Protein AF-A0A9E3A5Y9-F1 (afdb_monomer_lite)

Secondary structure (DSSP, 8-state):
------------HHHHHHHHHHHHHHHHTS-----PPP------HHHHHHHHHHHHHTT--HHHHHHHHHHHHHHHTT-

Foldseek 3Di:
DDPPDPPDPPPDVVVVVVVVVVVVVVVVVPPDPPPDDDDDDDDDPVVLVVLVVVCVVVVHDSVVSVVVVVVVVVVVVVD

pLDDT: mean 79.9, std 18.16, range [40.72, 98.19]

Radius of gyration: 24.68 Å; chains: 1; bounding box: 48×68×34 Å

Sequence (79 aa):
MSIVKNPKRLRSVADERKAEAFISRAQQSRSGRRNKKPTMIRLDPNLMERIDRGAQQLGISRSAFIASSASEKLTEMGL

Structure (mmCIF, N/CA/C/O backbone):
data_AF-A0A9E3A5Y9-F1
#
_entry.id   AF-A0A9E3A5Y9-F1
#
loop_
_atom_site.group_PDB
_atom_site.id
_atom_site.type_symbol
_atom_site.label_atom_id
_atom_site.label_alt_id
_atom_site.label_comp_id
_atom_site.label_asym_id
_atom_site.label_entity_id
_atom_site.label_seq_id
_atom_site.pdbx_PDB_ins_code
_atom_site.Cartn_x
_atom_site.Cartn_y
_atom_site.Cartn_z
_atom_site.occupancy
_atom_site.B_iso_or_equiv
_atom_site.auth_seq_id
_atom_site.auth_comp_id
_atom_site.auth_asym_id
_atom_site.auth_atom_id
_atom_site.pdbx_PDB_model_num
ATOM 1 N N . MET A 1 1 ? 25.327 53.620 -11.283 1.00 40.72 1 MET A N 1
ATOM 2 C CA . MET A 1 1 ? 26.419 52.628 -11.418 1.00 40.72 1 MET A CA 1
ATOM 3 C C . MET A 1 1 ? 25.895 51.450 -12.228 1.00 40.72 1 MET A C 1
ATOM 5 O O . MET A 1 1 ? 24.888 50.870 -11.849 1.00 40.72 1 MET A O 1
ATOM 9 N N . SER A 1 2 ? 26.494 51.176 -13.386 1.00 48.16 2 SER A N 1
ATOM 10 C CA . SER A 1 2 ? 26.007 50.225 -14.395 1.00 48.16 2 SER A CA 1
ATOM 11 C C . SER A 1 2 ? 26.515 48.802 -14.139 1.00 48.16 2 SER A C 1
ATOM 13 O O . SER A 1 2 ? 27.714 48.548 -14.252 1.00 48.16 2 SER A O 1
ATOM 15 N N . ILE A 1 3 ? 25.618 47.856 -13.851 1.00 59.03 3 ILE A N 1
ATOM 16 C CA . ILE A 1 3 ? 25.940 46.422 -13.854 1.00 59.03 3 ILE A CA 1
ATOM 17 C C . ILE A 1 3 ? 25.816 45.935 -15.297 1.00 59.03 3 ILE A C 1
ATOM 19 O O . ILE A 1 3 ? 24.769 45.463 -15.725 1.00 59.03 3 ILE A O 1
ATOM 23 N N . VAL A 1 4 ? 26.895 46.067 -16.065 1.00 61.47 4 VAL A N 1
ATOM 24 C CA . VAL A 1 4 ? 27.043 45.337 -17.326 1.00 61.47 4 VAL A CA 1
ATOM 25 C C . VAL A 1 4 ? 28.106 44.279 -17.099 1.00 61.47 4 VAL A C 1
ATOM 27 O O . VAL A 1 4 ? 29.297 44.507 -17.288 1.00 61.47 4 VAL A O 1
ATOM 30 N N . LYS A 1 5 ? 27.675 43.099 -16.661 1.00 57.00 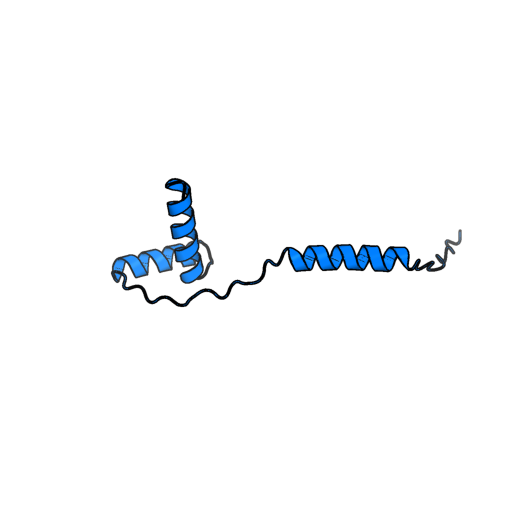5 LYS A N 1
ATOM 31 C CA . LYS A 1 5 ? 28.499 41.896 -16.739 1.00 57.00 5 LYS A CA 1
ATOM 32 C C . LYS A 1 5 ? 27.703 40.891 -17.544 1.00 57.00 5 LYS A C 1
ATOM 34 O O . LYS A 1 5 ? 26.849 40.203 -17.010 1.00 57.00 5 LYS A O 1
ATOM 39 N N . ASN A 1 6 ? 27.937 40.891 -18.852 1.00 63.03 6 ASN A N 1
ATOM 40 C CA . ASN A 1 6 ? 27.384 39.907 -19.769 1.00 63.03 6 ASN A CA 1
ATOM 41 C C . ASN A 1 6 ? 28.298 38.673 -19.675 1.00 63.03 6 ASN A C 1
ATOM 43 O O . ASN A 1 6 ? 29.415 38.725 -20.203 1.00 63.03 6 ASN A O 1
ATOM 47 N N . PRO A 1 7 ? 27.933 37.600 -18.946 1.00 62.84 7 PRO A N 1
ATOM 48 C CA . PRO A 1 7 ? 28.817 36.457 -18.829 1.00 62.84 7 PRO A CA 1
ATOM 49 C C . PRO A 1 7 ? 28.837 35.760 -20.188 1.00 62.84 7 PRO A C 1
ATOM 51 O O . PRO A 1 7 ? 27.845 35.164 -20.613 1.00 62.84 7 PRO A O 1
ATOM 54 N N . LYS A 1 8 ? 29.966 35.861 -20.901 1.00 60.75 8 LYS A N 1
ATOM 55 C CA . LYS A 1 8 ? 30.231 35.025 -22.074 1.00 60.75 8 LYS A CA 1
ATOM 56 C C . LYS A 1 8 ? 29.990 33.579 -21.649 1.00 60.75 8 LYS A C 1
ATOM 58 O O . LYS A 1 8 ? 30.693 33.067 -20.780 1.00 60.75 8 LYS A O 1
ATOM 63 N N . ARG A 1 9 ? 28.967 32.949 -22.233 1.00 58.72 9 ARG A N 1
ATOM 64 C CA . ARG A 1 9 ? 28.657 31.530 -22.049 1.00 58.72 9 ARG A CA 1
ATOM 65 C C . ARG A 1 9 ? 29.804 30.709 -22.635 1.00 58.72 9 ARG A C 1
ATOM 67 O O . ARG A 1 9 ? 29.737 30.268 -23.776 1.00 58.72 9 ARG A O 1
ATOM 74 N N . LEU A 1 10 ? 30.858 30.512 -21.852 1.00 59.41 10 LEU A N 1
ATOM 75 C CA . LEU A 1 10 ? 31.827 29.447 -22.066 1.00 59.41 10 LEU A CA 1
ATOM 76 C C . LEU A 1 10 ? 31.124 28.143 -21.682 1.00 59.41 10 LEU A C 1
ATOM 78 O O . LEU A 1 10 ? 31.254 27.660 -20.564 1.00 59.41 10 LEU A O 1
ATOM 82 N N . ARG A 1 11 ? 30.297 27.617 -22.591 1.00 57.09 11 ARG A N 1
ATOM 83 C CA . ARG A 1 11 ? 29.807 26.242 -22.492 1.00 57.09 11 ARG A CA 1
ATOM 84 C C . ARG A 1 11 ? 30.985 25.349 -22.838 1.00 57.09 11 ARG A C 1
ATOM 86 O O . ARG A 1 11 ? 31.279 25.125 -24.008 1.00 57.09 11 ARG A O 1
ATOM 93 N N . SER A 1 12 ? 31.731 24.944 -21.819 1.00 58.16 12 SER A N 1
ATOM 94 C CA . SER A 1 12 ? 32.765 23.943 -22.003 1.00 58.16 12 SER A CA 1
ATOM 95 C C . SER A 1 12 ? 32.071 22.593 -22.214 1.00 58.16 12 SER A C 1
ATOM 97 O O . SER A 1 12 ? 31.162 22.236 -21.472 1.00 58.16 12 SER A O 1
ATOM 99 N N . VAL A 1 13 ? 32.482 21.825 -23.225 1.00 57.62 13 VAL A N 1
ATOM 100 C CA . VAL A 1 13 ? 31.961 20.468 -23.513 1.00 57.62 13 VAL A CA 1
ATOM 101 C C . VAL A 1 13 ? 32.115 19.530 -22.295 1.00 57.62 13 VAL A C 1
ATOM 103 O O . VAL A 1 13 ? 31.417 18.528 -22.152 1.00 57.62 13 VAL A O 1
ATOM 106 N N . ALA A 1 14 ? 33.008 19.882 -21.363 1.00 56.38 14 ALA A N 1
ATOM 107 C CA . ALA A 1 14 ? 33.172 19.214 -20.079 1.00 56.38 14 ALA A CA 1
ATOM 108 C C . ALA A 1 14 ? 31.959 19.380 -19.140 1.00 56.38 14 ALA A C 1
ATOM 110 O O . ALA A 1 14 ? 31.706 18.485 -18.333 1.00 56.38 14 ALA A O 1
ATOM 111 N N . ASP A 1 15 ? 31.200 20.476 -19.245 1.00 60.22 15 ASP A N 1
ATOM 112 C CA . ASP A 1 15 ? 29.995 20.718 -18.441 1.00 60.22 15 ASP A CA 1
ATOM 113 C C . ASP A 1 15 ? 28.776 19.957 -18.976 1.00 60.22 15 ASP A C 1
ATOM 115 O O . ASP A 1 15 ? 27.961 19.485 -18.186 1.00 60.22 15 ASP A O 1
ATOM 119 N N . GLU A 1 16 ? 28.684 19.746 -20.292 1.00 61.09 16 GLU A N 1
ATOM 120 C CA . GLU A 1 16 ?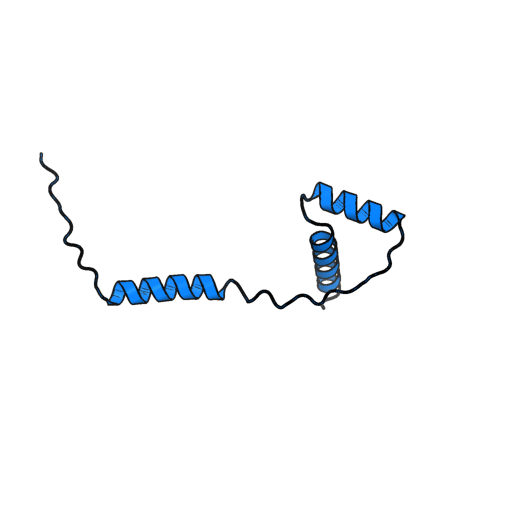 27.631 18.918 -20.899 1.00 61.09 16 GLU A CA 1
ATOM 121 C C . GLU A 1 16 ? 27.775 17.452 -20.485 1.00 61.09 16 GLU A C 1
ATOM 123 O O . GLU A 1 16 ? 26.815 16.859 -20.004 1.00 61.09 16 GLU A O 1
ATOM 128 N N . ARG A 1 17 ? 28.996 16.899 -20.515 1.00 64.88 17 ARG A N 1
ATOM 129 C CA . ARG A 1 17 ? 29.262 15.531 -20.028 1.00 64.88 17 ARG A CA 1
ATOM 130 C C . ARG A 1 17 ? 28.942 15.361 -18.540 1.00 64.88 17 ARG A C 1
ATOM 132 O O . ARG A 1 17 ? 28.466 14.307 -18.121 1.00 64.88 17 ARG A O 1
ATOM 139 N N . LYS A 1 18 ? 29.192 16.392 -17.723 1.00 69.31 18 LYS A N 1
ATOM 140 C CA . LYS A 1 18 ? 28.835 16.391 -16.292 1.00 69.31 18 LYS A CA 1
ATOM 141 C C . LYS A 1 18 ? 27.321 16.470 -16.083 1.00 69.31 18 LYS A C 1
ATOM 143 O O . LYS A 1 18 ? 26.800 15.781 -15.208 1.00 69.31 18 LYS A O 1
ATOM 148 N N . ALA A 1 19 ? 26.618 17.264 -16.888 1.00 67.62 19 ALA A N 1
ATOM 149 C CA . ALA A 1 19 ? 25.161 17.340 -16.866 1.00 67.62 19 ALA A CA 1
ATOM 150 C C . ALA A 1 19 ? 24.517 16.020 -17.325 1.00 67.62 19 ALA A C 1
ATOM 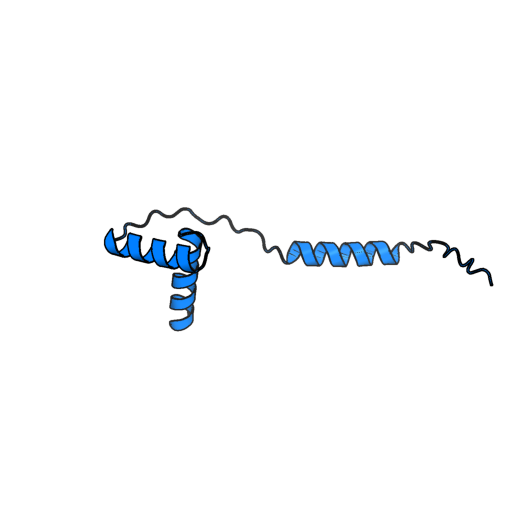152 O O . ALA A 1 19 ? 23.604 15.522 -16.671 1.00 67.62 19 ALA A O 1
ATOM 153 N N . GLU A 1 20 ? 25.038 15.398 -18.382 1.00 68.00 20 GLU A N 1
ATOM 154 C CA . GLU A 1 20 ? 24.606 14.082 -18.859 1.00 68.00 20 GLU A CA 1
ATOM 155 C C . GLU A 1 20 ? 24.836 12.990 -17.812 1.00 68.00 20 GLU A C 1
ATOM 157 O O . GLU A 1 20 ? 23.938 12.190 -17.556 1.00 68.00 20 GLU A O 1
ATOM 162 N N . ALA A 1 21 ? 25.991 12.984 -17.138 1.00 75.06 21 ALA A N 1
ATOM 163 C CA . ALA A 1 21 ? 26.265 12.045 -16.051 1.00 75.06 21 ALA A CA 1
ATOM 164 C C . ALA A 1 21 ? 25.299 12.230 -14.865 1.00 75.06 21 ALA A C 1
ATOM 166 O O . ALA A 1 21 ? 24.863 11.251 -14.256 1.00 75.06 21 ALA A O 1
ATOM 167 N N . PHE A 1 22 ? 24.919 13.474 -14.557 1.00 70.69 22 PHE A N 1
ATOM 168 C CA . PHE A 1 22 ? 23.936 13.785 -13.520 1.00 70.69 22 PHE A CA 1
ATOM 169 C C . PHE A 1 22 ? 22.525 13.299 -13.897 1.00 70.69 22 PHE A C 1
ATOM 171 O O . PHE A 1 22 ? 21.858 12.649 -13.089 1.00 70.69 22 PHE A O 1
ATOM 178 N N . ILE A 1 23 ? 22.091 13.540 -15.139 1.00 69.44 23 ILE A N 1
ATOM 179 C CA . ILE A 1 23 ? 20.786 13.096 -15.658 1.00 69.44 23 ILE A CA 1
ATOM 180 C C . ILE A 1 23 ? 20.730 11.565 -15.757 1.00 69.44 23 ILE A C 1
ATOM 182 O O . ILE A 1 23 ? 19.757 10.955 -15.313 1.00 69.44 23 ILE A O 1
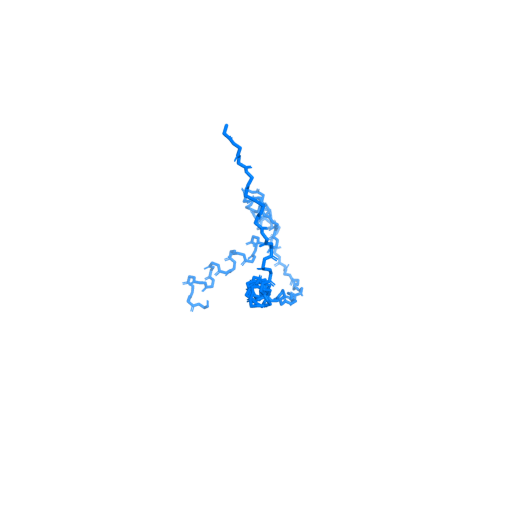ATOM 186 N N . SER A 1 24 ? 21.787 10.933 -16.268 1.00 65.81 24 SER A N 1
ATOM 187 C CA . SER A 1 24 ? 21.902 9.475 -16.393 1.00 65.81 24 SER A CA 1
ATOM 188 C C . SER A 1 24 ? 21.825 8.781 -15.030 1.00 65.81 24 SER A C 1
ATOM 190 O O . SER A 1 24 ? 21.088 7.808 -14.858 1.00 65.81 24 SER A O 1
ATOM 192 N N . ARG A 1 25 ? 22.478 9.345 -14.006 1.00 62.94 25 ARG A N 1
ATOM 193 C CA . ARG A 1 25 ? 22.406 8.837 -12.628 1.00 62.94 25 ARG A CA 1
ATOM 194 C C . ARG A 1 25 ? 21.003 8.968 -12.019 1.00 62.94 25 ARG A C 1
ATOM 196 O O . ARG A 1 25 ? 20.565 8.069 -11.305 1.00 62.94 25 ARG A O 1
ATOM 203 N N . ALA A 1 26 ? 20.279 10.046 -12.325 1.00 60.91 26 ALA A N 1
ATOM 204 C CA . ALA A 1 26 ? 18.887 10.229 -11.903 1.00 60.91 26 ALA A CA 1
ATOM 205 C C . ALA A 1 26 ? 17.893 9.335 -12.677 1.00 60.91 26 ALA A C 1
ATOM 207 O O . ALA A 1 26 ? 16.826 9.003 -12.161 1.00 60.91 26 ALA A O 1
ATOM 208 N N . GLN A 1 27 ? 18.229 8.916 -13.901 1.00 58.31 27 GLN A N 1
ATOM 209 C CA . GLN A 1 27 ? 17.450 7.928 -14.651 1.00 58.31 27 GLN A CA 1
ATOM 210 C C . GLN A 1 27 ? 17.738 6.491 -14.201 1.00 58.31 27 GLN A C 1
ATOM 212 O O . GLN A 1 27 ? 16.804 5.700 -14.115 1.00 58.31 27 GLN A O 1
ATOM 217 N N . GLN A 1 28 ? 18.978 6.157 -13.833 1.00 55.75 28 GLN A N 1
ATOM 218 C CA . GLN A 1 28 ? 19.320 4.844 -13.272 1.00 55.75 28 GLN A CA 1
ATOM 219 C C . GLN A 1 28 ? 18.671 4.581 -11.905 1.00 55.75 28 GLN A C 1
ATOM 221 O O . GLN A 1 28 ? 18.363 3.431 -11.596 1.00 55.75 28 GLN A O 1
ATOM 226 N N . SER A 1 29 ? 18.414 5.619 -11.097 1.00 52.62 29 SER A N 1
ATOM 227 C CA . SER A 1 29 ? 17.698 5.464 -9.820 1.00 52.62 29 SER A CA 1
ATOM 228 C C . SER A 1 29 ? 16.199 5.197 -9.986 1.00 52.62 29 SER A C 1
ATOM 230 O O . SER A 1 29 ? 15.562 4.695 -9.059 1.00 52.62 29 SER A O 1
ATOM 232 N N . ARG A 1 30 ? 15.634 5.416 -11.183 1.00 53.84 30 ARG A N 1
ATOM 233 C CA . ARG A 1 30 ? 14.395 4.744 -11.593 1.00 53.84 30 ARG A CA 1
ATOM 234 C C . ARG A 1 30 ? 14.758 3.321 -11.989 1.00 53.84 30 ARG A C 1
ATOM 236 O O . ARG A 1 30 ? 14.714 2.964 -13.166 1.00 53.84 30 ARG A O 1
ATOM 243 N N . SER A 1 31 ? 15.144 2.524 -10.994 1.00 52.47 31 SER A N 1
ATOM 244 C CA . SER A 1 31 ? 15.292 1.085 -11.155 1.00 52.47 31 SER A CA 1
ATOM 245 C C . SER A 1 31 ? 14.075 0.588 -11.931 1.00 52.47 31 SER A C 1
ATOM 247 O O . SER A 1 31 ? 12.930 0.942 -11.620 1.00 52.47 31 SER A O 1
ATOM 249 N N . GLY A 1 32 ? 14.347 -0.092 -13.048 1.00 52.28 32 GLY A N 1
ATOM 250 C CA . GLY A 1 32 ? 13.324 -0.472 -14.008 1.00 52.28 32 GLY A CA 1
ATOM 251 C C . GLY A 1 32 ? 12.137 -1.057 -13.264 1.00 52.28 32 GLY A C 1
ATOM 252 O O . GLY A 1 32 ? 12.322 -1.914 -12.397 1.00 52.28 32 GLY A O 1
ATOM 253 N N . ARG A 1 33 ? 10.929 -0.563 -13.559 1.00 56.84 33 ARG A N 1
ATOM 254 C CA . ARG A 1 33 ? 9.688 -1.190 -13.104 1.00 56.84 33 ARG A CA 1
ATOM 255 C C . ARG A 1 33 ? 9.741 -2.638 -13.583 1.00 56.84 33 ARG A C 1
ATOM 257 O O . ARG A 1 33 ? 9.345 -2.927 -14.706 1.00 56.84 33 ARG A O 1
ATOM 264 N N . ARG A 1 34 ? 10.293 -3.544 -12.769 1.00 65.00 34 ARG A N 1
ATOM 265 C CA . ARG A 1 34 ? 10.224 -4.977 -13.021 1.00 65.00 34 ARG A CA 1
ATOM 266 C C . ARG A 1 34 ? 8.743 -5.262 -13.160 1.00 65.00 34 ARG A C 1
ATOM 268 O O . ARG A 1 34 ? 7.971 -4.919 -12.261 1.00 65.00 34 ARG A O 1
ATOM 275 N N . ASN A 1 35 ? 8.355 -5.792 -14.315 1.00 74.94 35 ASN A N 1
ATOM 276 C CA . ASN A 1 35 ? 6.962 -6.087 -14.601 1.00 74.94 35 ASN A CA 1
ATOM 277 C C . ASN A 1 35 ? 6.427 -6.961 -13.466 1.00 74.94 35 ASN A C 1
ATOM 279 O O . ASN A 1 35 ? 6.884 -8.089 -13.268 1.00 74.94 35 ASN A O 1
ATOM 283 N N . LYS A 1 36 ? 5.513 -6.400 -12.668 1.00 81.19 36 LYS A N 1
ATOM 284 C CA . LYS A 1 36 ? 4.863 -7.142 -11.593 1.00 81.19 36 LYS A CA 1
ATOM 285 C C . LYS A 1 36 ? 4.045 -8.244 -12.250 1.00 81.19 36 LYS A C 1
ATOM 287 O O . LYS A 1 36 ? 3.289 -7.974 -13.182 1.00 81.19 36 LYS A O 1
ATOM 292 N N . LYS A 1 37 ? 4.201 -9.478 -11.776 1.00 88.75 37 LYS A N 1
ATOM 293 C CA . LYS A 1 37 ? 3.357 -10.580 -12.234 1.00 88.75 37 LYS A CA 1
ATOM 294 C C . LYS A 1 37 ? 1.961 -10.390 -11.628 1.00 88.75 37 LYS A C 1
ATOM 296 O O . LYS A 1 37 ? 1.874 -10.265 -10.405 1.00 88.75 37 LYS A O 1
ATOM 301 N N . PRO A 1 38 ? 0.891 -10.311 -12.436 1.00 90.69 38 PRO A N 1
ATOM 302 C CA . PRO A 1 38 ? -0.460 -10.285 -11.901 1.00 90.69 38 PRO A CA 1
ATOM 303 C C . PRO A 1 38 ? -0.768 -11.645 -11.269 1.00 90.69 38 PRO A C 1
ATOM 305 O O . PRO A 1 38 ? -0.608 -12.681 -11.912 1.00 90.69 38 PRO A O 1
ATOM 308 N N . THR A 1 39 ? -1.216 -11.632 -10.016 1.00 92.25 39 THR A N 1
ATOM 309 C CA . THR A 1 39 ? -1.559 -12.841 -9.260 1.00 92.25 39 THR A CA 1
ATOM 310 C C . THR A 1 39 ? -2.956 -12.680 -8.683 1.00 92.25 39 THR A C 1
ATOM 312 O O . THR A 1 39 ? -3.242 -11.685 -8.018 1.00 92.25 39 THR A O 1
ATOM 315 N N . MET A 1 40 ? -3.828 -13.656 -8.933 1.00 94.12 40 MET A N 1
ATOM 316 C CA . MET A 1 40 ? -5.157 -13.702 -8.329 1.00 94.12 40 MET A CA 1
ATOM 317 C C . MET A 1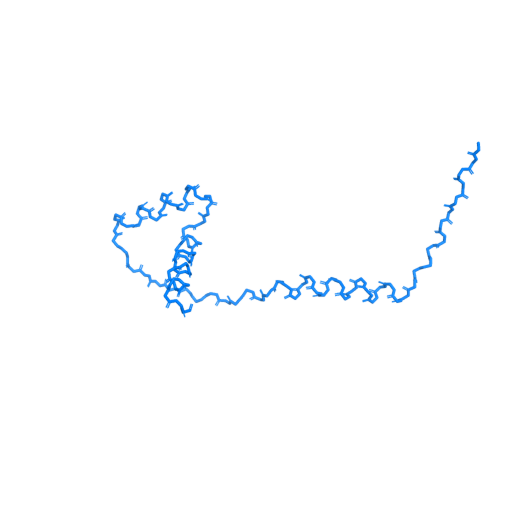 40 ? -5.059 -14.320 -6.932 1.00 94.12 40 MET A C 1
ATOM 319 O O . MET A 1 40 ? -4.522 -15.414 -6.777 1.00 94.12 40 MET A O 1
ATOM 323 N N . ILE A 1 41 ? -5.591 -13.629 -5.926 1.00 92.44 41 ILE A N 1
ATOM 324 C CA . ILE A 1 41 ? -5.635 -14.094 -4.535 1.00 92.44 41 ILE A CA 1
ATOM 325 C C . ILE A 1 41 ? -7.099 -14.083 -4.099 1.00 92.44 41 ILE A C 1
ATOM 327 O O . ILE A 1 41 ? -7.809 -13.108 -4.344 1.00 92.44 41 ILE A O 1
ATOM 331 N N . ARG A 1 42 ? -7.558 -15.169 -3.471 1.00 95.75 42 ARG A N 1
ATOM 332 C CA . ARG A 1 42 ? -8.884 -15.229 -2.846 1.00 95.75 42 ARG A CA 1
ATOM 333 C C . ARG A 1 42 ? -8.759 -14.779 -1.397 1.00 95.75 42 ARG A C 1
ATOM 335 O O . ARG A 1 42 ? -7.914 -15.300 -0.675 1.00 95.75 42 ARG A O 1
ATOM 342 N N . LEU A 1 43 ? -9.583 -13.820 -0.995 1.00 94.75 43 LEU A N 1
ATOM 343 C CA . LEU A 1 43 ? -9.614 -13.271 0.356 1.00 94.75 43 LEU A CA 1
ATOM 344 C C . LEU A 1 43 ? -11.033 -13.366 0.906 1.00 94.75 43 LEU A C 1
ATOM 346 O O . LEU A 1 43 ? -12.000 -13.309 0.146 1.00 94.75 43 LEU A O 1
ATOM 350 N N . ASP A 1 44 ? -11.136 -13.495 2.225 1.00 97.56 44 ASP A N 1
ATOM 351 C CA . ASP A 1 44 ? -12.410 -13.357 2.920 1.00 97.56 44 ASP A CA 1
ATOM 352 C C . ASP A 1 44 ? -13.008 -11.953 2.666 1.00 97.56 44 ASP A C 1
ATOM 354 O O . ASP A 1 44 ? -12.258 -10.968 2.704 1.00 97.56 44 ASP A O 1
ATOM 358 N N . PRO A 1 45 ? -14.326 -11.824 2.421 1.00 97.25 45 PRO A N 1
ATOM 359 C CA . PRO A 1 45 ? -14.952 -10.528 2.163 1.00 97.25 45 PRO A CA 1
ATOM 360 C C . PRO A 1 45 ? -14.743 -9.506 3.287 1.00 97.25 45 PRO A C 1
ATOM 362 O O . PRO A 1 45 ? -14.447 -8.346 3.006 1.00 97.25 45 PRO A O 1
ATOM 365 N N . ASN A 1 46 ? -14.798 -9.923 4.556 1.00 97.81 46 ASN A N 1
ATOM 366 C CA . ASN A 1 46 ? -14.602 -9.003 5.679 1.00 97.81 46 ASN A CA 1
ATOM 367 C C . ASN A 1 46 ? -13.150 -8.522 5.752 1.00 97.81 46 ASN A C 1
ATOM 369 O O . ASN A 1 46 ? -12.874 -7.367 6.085 1.00 97.81 46 ASN A O 1
ATOM 373 N N . LEU A 1 47 ? -12.193 -9.397 5.427 1.00 97.12 47 LEU A N 1
ATOM 374 C CA . LEU A 1 47 ? -10.790 -9.003 5.315 1.00 97.12 47 LEU A CA 1
ATOM 375 C C . LEU A 1 47 ? -10.587 -7.996 4.176 1.00 97.12 47 LEU A C 1
ATOM 377 O O . LEU A 1 47 ? -9.845 -7.027 4.343 1.00 97.12 47 LEU A O 1
ATOM 381 N N . MET A 1 48 ? -11.268 -8.196 3.047 1.00 96.62 48 MET A N 1
ATOM 382 C CA . MET A 1 48 ? -11.213 -7.286 1.904 1.00 96.62 48 MET A CA 1
ATOM 383 C C . MET A 1 48 ? -11.697 -5.876 2.280 1.00 96.62 48 MET A C 1
ATOM 385 O O . MET A 1 48 ? -11.022 -4.894 1.977 1.00 96.62 48 MET A O 1
ATOM 389 N N . GLU A 1 49 ? -12.790 -5.757 3.036 1.00 97.75 49 GLU A N 1
ATOM 390 C CA . GLU A 1 49 ? -13.266 -4.455 3.525 1.00 97.75 49 GLU A CA 1
ATOM 391 C C . GLU A 1 49 ? -12.254 -3.756 4.442 1.00 97.75 49 GLU A C 1
ATOM 393 O O . GLU A 1 49 ? -12.059 -2.541 4.363 1.00 97.75 49 GLU A O 1
ATOM 398 N N . ARG A 1 50 ? -11.578 -4.513 5.314 1.00 97.88 50 ARG A N 1
ATOM 399 C CA . ARG A 1 50 ? -10.546 -3.965 6.209 1.00 97.88 50 ARG A CA 1
ATOM 400 C C . ARG A 1 50 ? -9.342 -3.445 5.429 1.00 97.88 50 ARG A C 1
ATOM 402 O O . ARG A 1 50 ? -8.823 -2.382 5.768 1.00 97.88 50 ARG A O 1
ATOM 409 N N . ILE A 1 51 ? -8.928 -4.166 4.386 1.00 97.69 51 ILE A N 1
ATOM 410 C CA . ILE A 1 51 ? -7.864 -3.735 3.471 1.00 97.69 51 ILE A CA 1
ATOM 411 C C . ILE A 1 51 ? -8.254 -2.422 2.788 1.00 97.69 51 ILE A C 1
ATOM 413 O O . ILE A 1 51 ? -7.445 -1.499 2.740 1.00 97.69 51 ILE A O 1
ATOM 417 N N . ASP A 1 52 ? -9.489 -2.315 2.300 1.00 97.75 52 ASP A N 1
ATOM 418 C CA . ASP A 1 52 ? -9.956 -1.111 1.608 1.00 97.75 52 ASP A CA 1
ATOM 419 C C . ASP A 1 52 ? -9.990 0.110 2.525 1.00 97.75 52 ASP A C 1
ATOM 421 O O . ASP A 1 52 ? -9.508 1.178 2.144 1.00 97.75 52 ASP A O 1
ATOM 425 N N . ARG A 1 53 ? -10.469 -0.056 3.763 1.00 98.19 53 ARG A N 1
ATOM 426 C CA . ARG A 1 53 ? -10.433 1.016 4.769 1.00 98.19 53 ARG A CA 1
ATOM 427 C C . ARG A 1 53 ? -9.001 1.445 5.088 1.00 98.19 53 ARG A C 1
ATOM 429 O O . ARG A 1 53 ? -8.731 2.642 5.133 1.00 98.19 53 ARG A O 1
ATOM 436 N N . GLY A 1 54 ? -8.082 0.494 5.273 1.00 97.81 54 GLY A N 1
ATOM 437 C CA . GLY A 1 54 ? -6.670 0.792 5.539 1.00 97.81 54 GLY A CA 1
ATOM 438 C C . GLY A 1 54 ? -5.994 1.523 4.376 1.00 97.81 54 GLY A C 1
ATOM 439 O O . GLY A 1 54 ? -5.307 2.523 4.576 1.00 97.81 54 GLY A O 1
ATOM 440 N N . ALA A 1 55 ? -6.253 1.082 3.144 1.00 98.06 55 ALA A N 1
ATOM 441 C CA . ALA A 1 55 ? -5.750 1.737 1.942 1.00 98.06 55 ALA A CA 1
ATOM 442 C C . ALA A 1 55 ? -6.283 3.175 1.811 1.00 98.06 55 ALA A C 1
ATOM 444 O O . ALA A 1 55 ? -5.512 4.092 1.523 1.00 98.06 55 ALA A O 1
ATOM 445 N N . GLN A 1 56 ? -7.576 3.385 2.088 1.00 97.94 56 GLN A N 1
ATOM 446 C CA . GLN A 1 56 ? -8.206 4.705 2.068 1.00 97.94 56 GLN A CA 1
ATOM 447 C C . GLN A 1 56 ? -7.620 5.644 3.129 1.00 97.94 56 GLN A C 1
ATOM 449 O O . GLN A 1 56 ? -7.338 6.798 2.817 1.00 97.94 56 GLN A O 1
ATOM 454 N N . GLN A 1 57 ? -7.398 5.160 4.355 1.00 97.69 57 GLN A N 1
ATOM 455 C CA . GLN A 1 57 ? -6.794 5.948 5.439 1.00 97.69 57 GLN A CA 1
ATOM 456 C C . GLN A 1 57 ? -5.385 6.440 5.093 1.00 97.69 57 GLN A C 1
ATOM 458 O O . GLN A 1 57 ? -5.019 7.556 5.448 1.00 97.69 57 GLN A O 1
ATOM 463 N N . LEU A 1 58 ? -4.613 5.624 4.373 1.00 96.62 58 LEU A N 1
ATOM 464 C CA . LEU A 1 58 ? -3.263 5.970 3.927 1.00 96.62 58 LEU A CA 1
ATOM 465 C C . LEU A 1 58 ? -3.236 6.721 2.585 1.00 96.62 58 LEU A C 1
ATOM 467 O O . LEU A 1 58 ? -2.167 7.136 2.142 1.00 96.62 58 LEU A O 1
ATOM 471 N N . GLY A 1 59 ? -4.383 6.889 1.917 1.00 97.69 59 GLY A N 1
ATOM 472 C CA . GLY A 1 59 ? -4.461 7.526 0.600 1.00 97.69 59 GLY A CA 1
ATOM 473 C C . GLY A 1 59 ? -3.724 6.756 -0.503 1.00 97.69 59 GLY A C 1
ATOM 474 O O . GLY A 1 59 ? -3.273 7.358 -1.478 1.00 97.69 59 GLY A O 1
ATOM 475 N N . ILE A 1 60 ? -3.576 5.435 -0.362 1.00 97.25 60 ILE A N 1
ATOM 476 C CA . ILE A 1 60 ? -2.874 4.574 -1.324 1.00 97.25 60 ILE A CA 1
ATOM 477 C C . ILE A 1 60 ? -3.833 3.597 -2.003 1.00 97.25 60 ILE A C 1
ATOM 479 O O . ILE A 1 60 ? -4.947 3.351 -1.548 1.00 97.25 60 ILE A O 1
ATOM 483 N N . SER A 1 61 ? -3.399 3.001 -3.116 1.00 97.38 61 SER A N 1
ATOM 484 C CA . SER A 1 61 ? -4.201 1.965 -3.767 1.00 97.38 61 SER A CA 1
ATOM 485 C C . SER A 1 61 ? -4.243 0.688 -2.926 1.00 97.38 61 SER A C 1
ATOM 487 O O . SER A 1 61 ? -3.262 0.318 -2.281 1.00 97.38 61 SER A O 1
ATOM 489 N N . ARG A 1 62 ? -5.346 -0.060 -3.027 1.00 96.56 62 ARG A N 1
ATOM 490 C CA . ARG A 1 62 ? -5.506 -1.403 -2.441 1.00 96.56 62 ARG A CA 1
ATOM 491 C C . ARG A 1 62 ? -4.301 -2.311 -2.707 1.00 96.56 62 ARG A C 1
ATOM 493 O O . ARG A 1 62 ? -3.776 -2.945 -1.801 1.00 96.56 62 ARG A O 1
ATOM 500 N N . SER A 1 63 ? -3.829 -2.353 -3.956 1.00 95.06 63 SER A N 1
ATOM 501 C CA . SER A 1 63 ? -2.662 -3.165 -4.333 1.00 95.06 63 SER A CA 1
ATOM 502 C C . SER A 1 63 ? -1.358 -2.700 -3.680 1.00 95.06 63 SER A C 1
ATOM 504 O O . SER A 1 63 ? -0.491 -3.525 -3.405 1.00 95.06 63 SER A O 1
ATOM 506 N N . ALA A 1 64 ? -1.209 -1.392 -3.443 1.00 95.56 64 ALA A N 1
ATOM 507 C CA . ALA A 1 64 ? -0.045 -0.842 -2.763 1.00 95.56 64 ALA A CA 1
ATOM 508 C C . ALA A 1 64 ? -0.078 -1.193 -1.274 1.00 95.56 64 ALA A C 1
ATOM 510 O O . ALA A 1 64 ? 0.938 -1.642 -0.761 1.00 95.56 64 ALA A O 1
ATOM 511 N N . PHE A 1 65 ? -1.249 -1.089 -0.638 1.00 97.56 65 PHE A N 1
ATOM 512 C CA . PHE A 1 65 ? -1.463 -1.496 0.750 1.00 97.56 65 PHE A CA 1
ATOM 513 C C . PHE A 1 65 ? -1.127 -2.976 0.972 1.00 97.56 65 PHE A C 1
ATOM 515 O O . PHE A 1 65 ? -0.345 -3.320 1.849 1.00 97.56 65 PHE A O 1
ATOM 522 N N . ILE A 1 66 ? -1.651 -3.866 0.121 1.00 96.12 66 ILE A N 1
ATOM 523 C CA . ILE A 1 66 ? -1.360 -5.305 0.218 1.00 96.12 66 ILE A CA 1
ATOM 524 C C . ILE A 1 66 ? 0.146 -5.566 0.074 1.00 96.12 66 ILE A C 1
ATOM 526 O O . ILE A 1 66 ? 0.718 -6.350 0.829 1.00 96.12 66 ILE A O 1
ATOM 530 N N . ALA A 1 67 ? 0.800 -4.907 -0.887 1.00 94.94 67 ALA A N 1
ATOM 531 C CA . ALA A 1 67 ? 2.230 -5.081 -1.113 1.00 94.94 67 ALA A CA 1
ATOM 532 C C . ALA A 1 67 ? 3.086 -4.538 0.045 1.00 94.94 67 ALA A C 1
ATOM 534 O O . ALA A 1 67 ? 4.069 -5.183 0.404 1.00 94.94 67 ALA A O 1
ATOM 535 N N . SER A 1 68 ? 2.729 -3.389 0.630 1.00 96.19 68 SER A N 1
ATOM 536 C CA . SER A 1 68 ? 3.465 -2.815 1.761 1.00 96.19 68 SER A CA 1
ATOM 537 C C . SER A 1 68 ? 3.323 -3.680 3.005 1.00 96.19 68 SER A C 1
ATOM 539 O O . SER A 1 68 ? 4.337 -4.052 3.584 1.00 96.19 68 SER A O 1
ATOM 541 N N . SER A 1 69 ? 2.104 -4.106 3.347 1.00 96.19 69 SER A N 1
ATOM 542 C CA . SER A 1 69 ? 1.877 -4.984 4.500 1.00 96.19 69 SER A CA 1
ATOM 543 C C . SER A 1 69 ? 2.593 -6.330 4.356 1.00 96.19 69 SER A C 1
ATOM 545 O O . SER A 1 69 ? 3.144 -6.847 5.324 1.00 96.19 69 SER A O 1
ATOM 547 N N . ALA A 1 70 ? 2.636 -6.899 3.145 1.00 95.25 70 ALA A N 1
ATOM 548 C CA . ALA A 1 70 ? 3.413 -8.110 2.889 1.00 95.25 70 ALA A CA 1
ATOM 549 C C . ALA A 1 70 ? 4.924 -7.869 3.060 1.00 95.25 70 ALA A C 1
ATOM 551 O O . ALA A 1 70 ? 5.608 -8.688 3.665 1.00 95.25 70 ALA A O 1
ATOM 552 N N . SER A 1 71 ? 5.441 -6.742 2.560 1.00 95.50 71 SER A N 1
ATOM 553 C CA . SER A 1 71 ? 6.855 -6.371 2.699 1.00 95.50 71 SER A CA 1
ATOM 554 C C . SER A 1 71 ? 7.259 -6.165 4.158 1.00 95.50 71 SER A C 1
ATOM 556 O O . SER A 1 71 ? 8.312 -6.646 4.571 1.00 95.50 71 SER A O 1
ATOM 558 N N . GLU A 1 72 ? 6.428 -5.471 4.938 1.00 96.62 72 GLU A N 1
ATOM 559 C CA . GLU A 1 72 ? 6.619 -5.285 6.379 1.00 96.62 72 GLU A CA 1
ATOM 560 C C . GLU A 1 72 ? 6.680 -6.641 7.077 1.00 96.62 72 GLU A C 1
ATOM 562 O O . GLU A 1 72 ? 7.632 -6.917 7.806 1.00 96.62 72 GLU A O 1
ATOM 567 N N . LYS A 1 73 ? 5.732 -7.538 6.769 1.00 97.19 73 LYS A N 1
ATOM 568 C CA . LYS A 1 73 ? 5.696 -8.852 7.406 1.00 97.19 73 LYS A CA 1
ATOM 569 C C . LYS A 1 73 ? 6.909 -9.720 7.074 1.00 97.19 73 LYS A C 1
ATOM 571 O O . LYS A 1 73 ? 7.416 -10.415 7.949 1.00 97.19 73 LYS A O 1
ATOM 576 N N . LEU A 1 74 ? 7.380 -9.682 5.829 1.00 96.69 74 LEU A N 1
ATOM 577 C CA . LEU A 1 74 ? 8.595 -10.390 5.418 1.00 96.69 74 LEU A CA 1
ATOM 578 C C . LEU A 1 74 ? 9.836 -9.823 6.113 1.00 96.69 74 LEU A C 1
ATOM 580 O O . LEU A 1 74 ? 10.660 -10.588 6.603 1.00 96.69 74 LEU A O 1
ATOM 584 N N . THR A 1 75 ? 9.905 -8.498 6.259 1.00 95.62 75 THR A N 1
ATOM 585 C CA . THR A 1 75 ? 11.001 -7.830 6.974 1.00 95.62 75 THR A CA 1
ATOM 586 C C . THR A 1 75 ? 11.026 -8.236 8.450 1.00 95.62 75 THR A C 1
ATOM 588 O O . THR A 1 75 ? 12.087 -8.561 8.975 1.00 95.62 75 THR A O 1
ATOM 591 N N . GLU A 1 76 ? 9.864 -8.295 9.114 1.00 95.94 76 GLU A N 1
ATOM 592 C CA . GLU A 1 76 ? 9.741 -8.821 10.485 1.00 95.94 76 GLU A CA 1
ATOM 593 C C . GLU A 1 76 ? 10.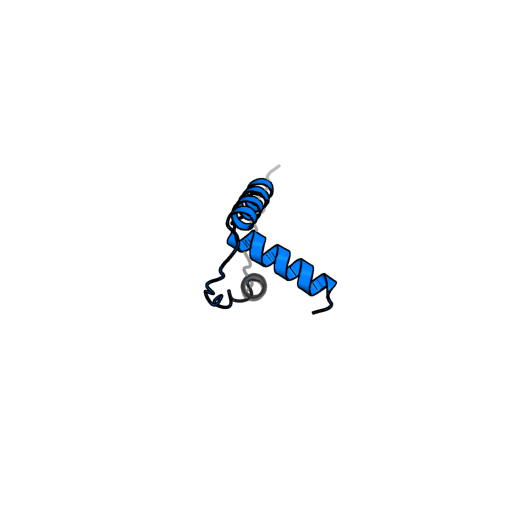208 -10.278 10.603 1.00 95.94 76 GLU A C 1
ATOM 595 O O . GLU A 1 76 ? 10.728 -10.685 11.639 1.00 95.94 76 GLU A O 1
ATOM 600 N N . MET A 1 77 ? 10.010 -11.071 9.548 1.00 95.62 77 MET A N 1
ATOM 601 C CA . MET A 1 77 ? 10.442 -12.467 9.471 1.00 95.62 77 MET A CA 1
ATOM 602 C C . MET A 1 77 ? 11.925 -12.625 9.096 1.00 95.62 77 MET A C 1
ATOM 604 O O . MET A 1 77 ? 12.429 -13.746 9.128 1.00 95.62 77 MET A O 1
ATOM 608 N N . GLY A 1 78 ? 12.623 -11.536 8.755 1.00 93.44 78 GLY A N 1
ATOM 609 C CA . GLY A 1 78 ? 14.014 -11.559 8.299 1.00 93.44 78 GLY A CA 1
ATOM 610 C C . GLY A 1 78 ? 14.205 -12.123 6.886 1.00 93.44 78 GLY A C 1
ATOM 611 O O . GLY A 1 78 ? 15.281 -12.647 6.592 1.00 93.44 78 GLY A O 1
ATOM 612 N N . LEU A 1 79 ? 13.167 -12.053 6.044 1.00 77.62 79 LEU A N 1
ATOM 613 C CA . LEU A 1 79 ? 13.157 -12.509 4.646 1.00 77.62 79 LEU A CA 1
ATOM 614 C C . LEU A 1 79 ? 13.339 -11.359 3.649 1.00 77.62 79 LEU A C 1
ATOM 616 O O . LEU A 1 79 ? 12.847 -10.241 3.923 1.00 77.62 79 LEU A O 1
#